Protein AF-A0AAD9MZR1-F1 (afdb_monomer)

Nearest PDB structures (foldseek):
  4uow-assembly1_Z  TM=7.938E-01  e=1.251E-01  Homo sapiens
  2vra-assembly4_D  TM=8.477E-01  e=1.528E-01  Drosophila melanogaster
  5wy8-assembly1_A  TM=8.0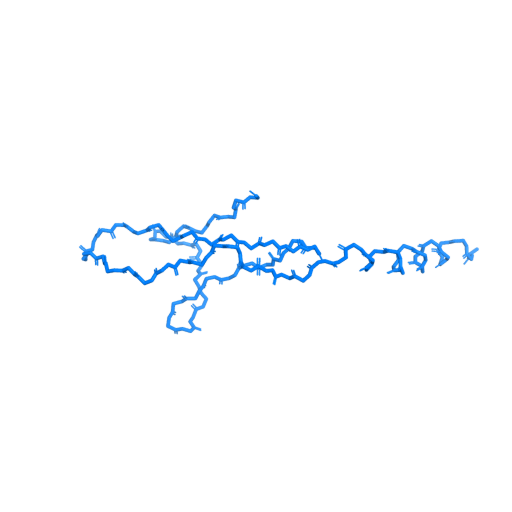57E-01  e=4.437E-01  Homo sapiens

Solvent-accessible surface area (backbone atoms only — not comparable to full-atom values): 5168 Å² total; per-residue (Å²): 141,61,67,68,60,51,51,53,52,53,54,62,67,56,58,61,78,69,51,36,75,76,41,76,78,36,74,63,72,94,76,91,76,64,90,94,63,89,83,85,86,59,74,39,71,47,34,32,73,76,69,88,85,79,54,66,56,94,91,36,78,64,66,76,50,101,90,37,84,83,78,91,79,133

Radius of gyration: 19.32 Å; Cα contacts (8 Å, |Δi|>4): 55; chains: 1; bounding box: 34×28×55 Å

Organism: NCBI:txid53620

pLDDT: mean 81.19, std 11.73, range [57.47, 93.38]

Secondary structure (DSSP, 8-state):
--HHHHHHHHHHHHGGGG-EEEEEEE-PPP----TT-------EEEEESPPPP--EETTEEP--BTTB------

Foldseek 3Di:
DVVVVVVVVVVVVVQCVQWFPKDWPDFFDDDDDDPPDDDDGDTDIDTVVPDDDFDDDPNHTDDDDPRDDDDDDD

Sequence (74 aa):
MCIEFVYLLTLVFLFPLSAKPPKARVIPREQEVQRGKKINLKCKISGRPLPIVRWLKDNKPLVNSGRIRIRNSK

InterPro domains:
  IPR007110 Immunoglobulin-like domain [PS50835] (22-74)
  IPR013098 Immunoglobulin I-set [PF07679] (22-73)
  IPR013783 Immunoglobulin-like fold [G3DSA:2.60.40.10] (17-74)
  IPR036179 Immunoglobulin-like domain superfamily [SSF48726] (21-73)

Mean predicted aligned error: 10.09 Å

Structure (mmCIF, N/CA/C/O backbone):
data_AF-A0AAD9MZR1-F1
#
_entry.id   AF-A0AAD9MZR1-F1
#
loop_
_atom_site.group_PDB
_atom_site.id
_atom_site.type_symbol
_atom_site.label_atom_id
_atom_site.label_alt_id
_atom_site.label_comp_id
_atom_site.label_asym_id
_atom_site.label_entity_id
_atom_site.label_seq_id
_atom_site.pdbx_PDB_ins_code
_atom_site.Cartn_x
_atom_site.Cartn_y
_atom_site.Cartn_z
_atom_site.occupancy
_atom_site.B_iso_or_equiv
_atom_site.auth_seq_id
_atom_site.auth_comp_id
_atom_site.auth_asym_id
_atom_site.auth_atom_id
_atom_site.pdbx_PDB_model_num
ATOM 1 N N . MET A 1 1 ? 13.760 -17.185 -38.726 1.00 60.06 1 MET A N 1
ATOM 2 C CA . MET A 1 1 ? 13.666 -17.449 -37.272 1.00 60.06 1 MET A CA 1
ATOM 3 C C . MET A 1 1 ? 14.549 -16.518 -36.416 1.00 60.06 1 MET A C 1
ATOM 5 O O . MET A 1 1 ? 14.816 -16.854 -35.274 1.00 60.06 1 MET A O 1
ATOM 9 N N . CYS A 1 2 ? 14.962 -15.336 -36.913 1.00 59.97 2 CYS A N 1
ATOM 10 C CA . CYS A 1 2 ? 15.817 -14.395 -36.158 1.00 59.97 2 CYS A CA 1
ATOM 11 C C . CYS A 1 2 ? 15.121 -13.064 -35.814 1.00 59.97 2 CYS A C 1
ATOM 13 O O . CYS A 1 2 ? 15.513 -12.399 -34.864 1.00 59.97 2 CYS A O 1
ATOM 15 N N . ILE A 1 3 ? 14.074 -12.686 -36.557 1.00 59.25 3 ILE A N 1
ATOM 16 C CA . ILE A 1 3 ? 13.417 -11.376 -36.425 1.00 59.25 3 ILE A CA 1
ATOM 17 C C . ILE A 1 3 ? 12.607 -11.282 -35.117 1.00 59.25 3 ILE A C 1
ATOM 19 O O . ILE A 1 3 ? 12.732 -10.294 -34.404 1.00 59.25 3 ILE A O 1
ATOM 23 N N . GLU A 1 4 ? 11.890 -12.338 -34.719 1.00 57.47 4 GLU A N 1
ATOM 24 C CA . GLU A 1 4 ? 11.123 -12.379 -33.456 1.00 57.47 4 GLU A CA 1
ATOM 25 C C . GLU A 1 4 ? 11.994 -12.184 -32.200 1.00 57.47 4 GLU A C 1
ATOM 27 O O . GLU A 1 4 ? 11.619 -11.463 -31.277 1.00 57.47 4 GLU A O 1
ATOM 32 N N . PHE A 1 5 ? 13.201 -12.761 -32.173 1.00 63.19 5 PHE A N 1
ATOM 33 C CA . PHE A 1 5 ? 14.125 -12.608 -31.043 1.00 63.19 5 PHE A CA 1
ATOM 34 C C . PHE A 1 5 ? 14.693 -11.190 -30.940 1.00 63.19 5 PHE A C 1
ATOM 36 O O . PHE A 1 5 ? 14.898 -10.697 -29.834 1.00 63.19 5 PHE A O 1
ATOM 43 N N . VAL A 1 6 ? 14.894 -10.504 -32.068 1.00 67.38 6 VAL A N 1
ATOM 44 C CA . VAL A 1 6 ? 15.321 -9.098 -32.082 1.00 67.38 6 VAL A CA 1
ATOM 45 C C . VAL A 1 6 ? 14.198 -8.193 -31.571 1.00 67.38 6 VAL A C 1
ATOM 47 O O . VAL A 1 6 ? 14.481 -7.296 -30.783 1.00 67.38 6 VAL A O 1
ATOM 50 N N . TYR A 1 7 ? 12.930 -8.452 -31.910 1.00 65.88 7 TYR A N 1
ATOM 51 C CA . TYR A 1 7 ? 11.791 -7.715 -31.339 1.00 65.88 7 TYR A CA 1
ATOM 52 C C . TYR A 1 7 ? 11.623 -7.974 -29.839 1.00 65.88 7 TYR A C 1
ATOM 54 O O . TYR A 1 7 ? 11.454 -7.027 -29.077 1.00 65.88 7 TYR A O 1
ATOM 62 N N . LEU A 1 8 ? 11.744 -9.224 -29.382 1.00 67.25 8 LEU A N 1
ATOM 63 C CA . LEU A 1 8 ? 11.699 -9.546 -27.952 1.00 67.25 8 LEU A CA 1
ATOM 64 C C . LEU A 1 8 ? 12.845 -8.879 -27.177 1.00 67.25 8 LEU A C 1
ATOM 66 O O . LEU A 1 8 ? 12.600 -8.266 -26.143 1.00 67.25 8 LEU A O 1
ATOM 70 N N . LEU A 1 9 ? 14.079 -8.921 -27.688 1.00 62.53 9 LEU A N 1
ATOM 71 C CA . LEU A 1 9 ? 15.226 -8.265 -27.051 1.00 62.53 9 LEU A CA 1
ATOM 72 C C . LEU A 1 9 ? 15.110 -6.730 -27.089 1.00 62.53 9 LEU A C 1
ATOM 74 O O . LEU A 1 9 ? 15.299 -6.079 -26.066 1.00 6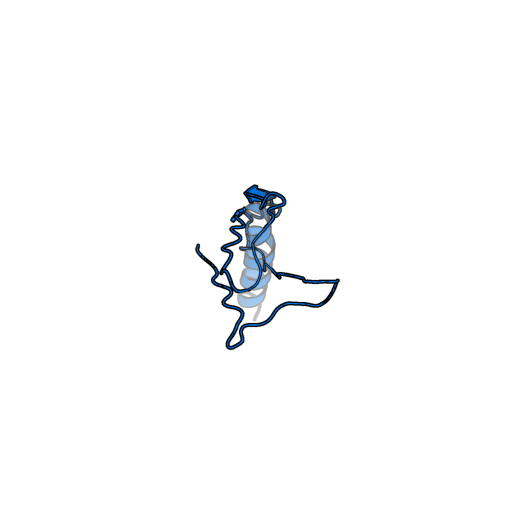2.53 9 LEU A O 1
ATOM 78 N N . THR A 1 10 ? 14.729 -6.124 -28.215 1.00 62.78 10 THR A N 1
ATOM 79 C CA . THR A 1 10 ? 14.559 -4.658 -28.318 1.00 62.78 10 THR A CA 1
ATOM 80 C C . THR A 1 10 ? 13.390 -4.129 -27.475 1.00 62.78 10 THR A C 1
ATOM 82 O O . THR A 1 10 ? 13.536 -3.092 -26.827 1.00 62.78 10 THR A O 1
ATOM 85 N N . LEU A 1 11 ? 12.258 -4.841 -27.392 1.00 62.66 11 LEU A N 1
ATOM 86 C CA . LEU A 1 11 ? 11.123 -4.463 -26.537 1.00 62.66 11 LEU A CA 1
ATOM 87 C C . LEU A 1 11 ? 11.447 -4.601 -25.041 1.00 62.66 11 LEU A C 1
ATOM 89 O O . LEU A 1 11 ? 11.061 -3.734 -24.255 1.00 62.66 11 LEU A O 1
ATOM 93 N N . VAL A 1 12 ? 12.191 -5.641 -24.646 1.00 64.31 12 VAL A N 1
ATOM 94 C CA . VAL A 1 12 ? 12.615 -5.861 -23.251 1.00 64.31 12 VAL A CA 1
ATOM 95 C C . VAL A 1 12 ? 13.643 -4.815 -22.793 1.00 64.31 12 VAL A C 1
ATOM 97 O O . VAL A 1 12 ? 13.592 -4.393 -21.639 1.00 64.31 12 VAL A O 1
ATOM 100 N N . PHE A 1 13 ? 14.523 -4.333 -23.679 1.00 61.44 13 PHE A N 1
ATOM 101 C CA . PHE A 1 13 ? 15.528 -3.306 -23.357 1.00 61.44 13 PHE A CA 1
ATOM 102 C C . PHE A 1 13 ? 15.011 -1.854 -23.419 1.00 61.44 13 PHE A C 1
ATOM 104 O O . PHE A 1 13 ? 15.566 -0.991 -22.740 1.00 61.44 13 PHE A O 1
ATOM 111 N N . LEU A 1 14 ? 13.937 -1.562 -24.165 1.00 59.38 14 LEU A N 1
ATOM 112 C CA . LEU A 1 14 ? 13.336 -0.215 -24.231 1.00 59.38 14 LEU A CA 1
ATOM 113 C C . LEU A 1 14 ? 12.307 0.065 -23.119 1.00 59.38 14 LEU A C 1
ATOM 115 O O . LEU A 1 14 ? 12.176 1.204 -22.668 1.00 59.38 14 LEU A O 1
ATOM 119 N N . PHE A 1 15 ? 11.606 -0.956 -22.620 1.00 58.12 15 PHE A N 1
ATOM 120 C CA . PHE A 1 15 ? 10.637 -0.815 -21.523 1.00 58.12 15 PHE A CA 1
ATOM 121 C C . PHE A 1 15 ? 11.177 -0.240 -20.185 1.00 58.12 15 PHE A C 1
ATOM 123 O O . PHE A 1 15 ? 10.441 0.521 -19.544 1.00 58.12 15 PHE A O 1
ATOM 130 N N . PRO A 1 16 ? 12.413 -0.531 -19.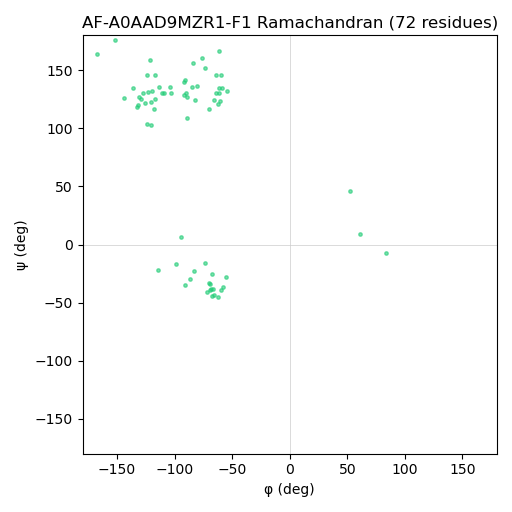720 1.00 60.22 16 PRO A N 1
ATOM 131 C CA . PRO A 1 16 ? 12.887 -0.066 -18.414 1.00 60.22 16 PRO A CA 1
ATOM 132 C C . PRO A 1 16 ? 13.231 1.433 -18.368 1.00 60.22 16 PRO A C 1
ATOM 134 O O . PRO A 1 16 ? 13.280 2.000 -17.280 1.00 60.22 16 PRO A O 1
ATOM 137 N N . LEU A 1 17 ? 13.390 2.123 -19.507 1.00 62.62 17 LEU A N 1
ATOM 138 C CA . LEU A 1 17 ? 13.741 3.555 -19.545 1.00 62.62 17 LEU A CA 1
ATOM 139 C C . LEU A 1 17 ? 12.632 4.487 -19.019 1.00 62.62 17 LEU A C 1
ATOM 141 O O . LEU A 1 17 ? 12.923 5.576 -18.528 1.00 62.62 17 LEU A O 1
ATOM 145 N N . SER A 1 18 ? 11.357 4.079 -19.075 1.00 69.50 18 SER A N 1
ATOM 146 C CA . SER A 1 18 ? 10.246 4.846 -18.475 1.00 69.50 18 SER A CA 1
ATOM 147 C C . SER A 1 18 ? 9.898 4.390 -17.053 1.00 69.50 18 SER A C 1
ATOM 149 O O . SER A 1 18 ? 8.898 4.855 -16.486 1.00 69.50 18 SER A O 1
ATOM 151 N N . ALA A 1 19 ? 10.681 3.474 -16.472 1.00 78.50 19 ALA A N 1
ATOM 152 C CA . ALA A 1 19 ? 10.422 2.967 -15.137 1.00 78.50 19 ALA A CA 1
ATOM 153 C C . ALA A 1 19 ? 10.587 4.095 -14.111 1.00 78.50 19 ALA A C 1
ATOM 155 O O . ALA A 1 19 ? 11.611 4.771 -14.041 1.00 78.50 19 ALA A O 1
ATOM 156 N N . LYS A 1 20 ? 9.544 4.327 -13.314 1.00 85.25 20 LYS A N 1
ATOM 157 C CA . LYS A 1 20 ? 9.551 5.322 -12.238 1.00 85.25 20 LYS A CA 1
ATOM 158 C C . LYS A 1 20 ? 9.371 4.582 -10.923 1.00 85.25 20 LYS A C 1
ATOM 160 O O . LYS A 1 20 ? 8.368 3.870 -10.800 1.00 85.25 20 LYS A O 1
ATOM 165 N N . PRO A 1 21 ? 10.275 4.762 -9.945 1.00 85.69 21 PRO A N 1
ATOM 166 C CA . PRO A 1 21 ? 10.162 4.070 -8.674 1.00 85.69 21 PRO A CA 1
ATOM 167 C C . PRO A 1 21 ? 8.834 4.429 -7.991 1.00 85.69 21 PRO A C 1
ATOM 169 O O . PRO A 1 21 ? 8.346 5.559 -8.135 1.00 85.69 21 PRO A O 1
ATOM 172 N N . PRO A 1 22 ? 8.223 3.481 -7.261 1.00 87.12 22 PRO A N 1
ATOM 173 C CA . PRO A 1 22 ? 6.999 3.742 -6.528 1.00 87.12 22 PRO A CA 1
ATOM 174 C C . PRO A 1 22 ? 7.255 4.805 -5.458 1.00 87.12 22 PRO A C 1
ATOM 176 O O . PRO A 1 22 ? 8.075 4.634 -4.562 1.00 87.12 22 PRO A O 1
ATOM 179 N N . LYS A 1 23 ? 6.524 5.913 -5.545 1.00 88.69 23 LYS A N 1
ATOM 180 C CA . LYS A 1 23 ? 6.553 7.004 -4.575 1.00 88.69 23 LYS A CA 1
ATOM 181 C C . LYS A 1 23 ? 5.165 7.199 -3.988 1.00 88.69 23 LYS A C 1
ATOM 183 O O . LYS A 1 23 ? 4.203 7.455 -4.720 1.00 88.69 23 LYS A O 1
ATOM 188 N N . ALA A 1 24 ? 5.068 7.100 -2.666 1.00 86.88 24 ALA A N 1
ATOM 189 C CA . ALA A 1 24 ? 3.865 7.472 -1.940 1.00 86.88 24 ALA A CA 1
ATOM 190 C C . ALA A 1 24 ? 3.705 8.999 -1.995 1.00 86.88 24 ALA A C 1
ATOM 192 O O . ALA A 1 24 ? 4.560 9.748 -1.533 1.00 86.88 24 ALA A O 1
ATOM 193 N N . ARG A 1 25 ? 2.623 9.460 -2.622 1.00 85.62 25 ARG A N 1
ATOM 194 C CA . ARG A 1 25 ? 2.232 10.876 -2.688 1.00 85.62 25 ARG A CA 1
ATOM 195 C C . ARG A 1 25 ? 1.317 11.263 -1.538 1.00 85.62 25 ARG A C 1
ATOM 197 O O . ARG A 1 25 ? 1.372 12.393 -1.077 1.00 85.62 25 ARG A O 1
ATOM 204 N N . VAL A 1 26 ? 0.456 10.340 -1.116 1.00 87.12 26 VAL A N 1
ATOM 205 C CA . VAL A 1 26 ? -0.464 10.535 0.006 1.00 87.12 26 VAL A CA 1
ATOM 206 C C . VAL A 1 26 ? -0.369 9.313 0.896 1.00 87.12 26 VAL A C 1
ATOM 208 O O . VAL A 1 26 ? -0.665 8.207 0.442 1.00 87.12 26 VAL A O 1
ATOM 211 N N . ILE A 1 27 ? 0.048 9.539 2.136 1.00 86.56 27 ILE A N 1
ATOM 212 C CA . ILE A 1 27 ? 0.112 8.540 3.198 1.00 86.56 27 ILE A CA 1
ATOM 213 C C . ILE A 1 27 ? -1.003 8.895 4.190 1.00 86.56 27 ILE A C 1
ATOM 215 O O . ILE A 1 27 ? -1.125 10.072 4.552 1.00 86.56 27 ILE A O 1
ATOM 219 N N . PRO A 1 28 ? -1.850 7.934 4.591 1.00 85.88 28 PRO A N 1
ATOM 220 C CA . PRO A 1 28 ? -2.852 8.187 5.615 1.00 85.88 28 PRO A CA 1
ATOM 221 C C . PRO A 1 28 ? -2.158 8.572 6.926 1.00 85.88 28 PRO A C 1
ATOM 223 O O . PRO A 1 28 ? -1.186 7.936 7.326 1.00 85.88 28 PRO A O 1
ATOM 226 N N . ARG A 1 29 ? -2.653 9.622 7.582 1.00 87.12 29 ARG A N 1
ATOM 227 C CA . ARG A 1 29 ? -2.218 9.973 8.938 1.00 87.12 29 ARG A CA 1
ATOM 228 C C . ARG A 1 29 ? -2.866 9.029 9.945 1.00 87.12 29 ARG A C 1
ATOM 230 O O . ARG A 1 29 ? -3.883 8.402 9.642 1.00 87.12 29 ARG A O 1
ATOM 237 N N . GLU A 1 30 ? -2.282 8.963 11.133 1.00 87.31 30 GLU A N 1
ATOM 238 C CA . GLU A 1 30 ? -2.918 8.317 12.273 1.00 87.31 30 GLU A CA 1
ATOM 239 C C . GLU A 1 30 ? -4.260 8.996 12.571 1.00 87.31 30 GLU A C 1
ATOM 241 O O . GLU A 1 30 ? -4.380 10.222 12.516 1.00 87.31 30 GLU A O 1
ATOM 246 N N . GLN A 1 31 ? -5.292 8.186 12.796 1.00 85.06 31 GLN A N 1
ATOM 247 C CA . GLN A 1 31 ? -6.646 8.667 13.019 1.00 85.06 31 GLN A CA 1
ATOM 248 C C . GLN A 1 31 ? -7.336 7.785 14.054 1.00 85.06 31 GLN A C 1
ATOM 250 O O . GLN A 1 31 ? -7.463 6.574 13.867 1.00 85.06 31 GLN A O 1
ATOM 255 N N . GLU A 1 32 ? -7.855 8.416 15.100 1.00 88.75 32 GLU A N 1
ATOM 256 C CA . GLU A 1 32 ? -8.720 7.770 16.079 1.00 88.75 32 GLU A CA 1
ATOM 257 C C . GLU A 1 32 ? -10.170 7.776 15.597 1.00 88.75 32 GLU A C 1
ATOM 259 O O . GLU A 1 32 ? -10.681 8.771 15.072 1.00 88.75 32 GLU A O 1
ATOM 264 N N . VAL A 1 33 ? -10.852 6.642 15.750 1.00 87.50 33 VAL A N 1
ATOM 265 C CA . VAL A 1 33 ? -12.244 6.483 15.323 1.00 87.50 33 VAL A CA 1
ATOM 266 C C . VAL A 1 33 ? -13.021 5.752 16.400 1.00 87.50 33 VAL A C 1
ATOM 268 O O . VAL A 1 33 ? -12.579 4.735 16.930 1.00 87.50 33 VAL A O 1
ATOM 271 N N . GLN A 1 34 ? -14.212 6.262 16.702 1.00 92.25 34 GLN A N 1
ATOM 272 C CA . GLN A 1 34 ? -15.099 5.641 17.676 1.00 92.25 34 GLN A CA 1
ATOM 273 C C . GLN A 1 34 ? -15.554 4.250 17.224 1.00 92.25 34 GLN A C 1
ATOM 275 O O . GLN A 1 34 ? -15.804 3.995 16.039 1.00 92.25 34 GLN A O 1
ATOM 280 N N . ARG A 1 35 ? -15.726 3.350 18.195 1.00 88.25 35 ARG A N 1
ATOM 281 C CA . ARG A 1 35 ? -16.172 1.977 17.949 1.00 88.25 35 ARG A CA 1
ATOM 282 C C . ARG A 1 35 ? -17.488 1.964 17.161 1.00 88.25 35 ARG A C 1
ATOM 284 O O . ARG A 1 35 ? -18.433 2.676 17.481 1.00 88.25 35 ARG A O 1
ATOM 291 N N . GLY A 1 36 ? -17.541 1.142 16.113 1.00 87.06 36 GLY A N 1
ATOM 292 C CA . GLY A 1 36 ? -18.722 0.991 15.254 1.00 87.06 36 GLY A CA 1
ATOM 293 C C . GLY A 1 36 ? -18.862 2.044 14.147 1.00 87.06 36 GLY A C 1
ATOM 294 O O . GLY A 1 36 ? -19.706 1.882 13.266 1.00 87.06 36 GLY A O 1
ATOM 295 N N . LYS A 1 37 ? -18.026 3.089 14.127 1.00 89.38 37 LYS A N 1
ATOM 296 C CA . LYS A 1 37 ? -17.974 4.042 13.011 1.00 89.38 37 LYS A CA 1
ATOM 297 C C . LYS A 1 37 ? -17.083 3.514 11.883 1.00 89.38 37 LYS A C 1
ATOM 299 O O . LYS A 1 37 ? -16.209 2.673 12.079 1.00 89.38 37 LYS A O 1
ATOM 304 N N . LYS A 1 38 ? -17.333 4.004 10.667 1.00 88.25 38 LYS A N 1
ATOM 305 C CA . LYS A 1 38 ? -16.553 3.667 9.468 1.00 88.25 38 LYS A CA 1
ATOM 306 C C . LYS A 1 38 ? -15.411 4.670 9.298 1.00 88.25 38 LYS A C 1
ATOM 308 O O . LYS A 1 38 ? -15.623 5.864 9.484 1.00 88.25 38 LYS A O 1
ATOM 313 N N . ILE A 1 39 ? -14.245 4.188 8.876 1.00 89.62 39 ILE A N 1
ATOM 314 C CA . ILE A 1 39 ? -13.083 5.008 8.509 1.00 89.62 39 ILE A CA 1
ATOM 315 C C . ILE A 1 39 ? -12.754 4.816 7.026 1.00 89.62 39 ILE A C 1
ATOM 317 O O . ILE A 1 39 ? -12.930 3.725 6.484 1.00 89.62 39 ILE A O 1
ATOM 321 N N . ASN A 1 40 ? -12.273 5.871 6.368 1.00 89.56 40 ASN A N 1
ATOM 322 C CA . ASN A 1 40 ? -11.800 5.822 4.986 1.00 89.56 40 ASN A CA 1
ATOM 323 C C . ASN A 1 40 ? -10.327 6.237 4.925 1.00 89.56 40 ASN A C 1
ATOM 325 O O . ASN A 1 40 ? -10.016 7.425 4.953 1.00 89.56 40 ASN A O 1
ATOM 329 N N . LEU A 1 41 ? -9.432 5.261 4.785 1.00 90.25 41 LEU A N 1
ATOM 330 C CA . LEU A 1 41 ? -8.004 5.505 4.601 1.00 90.25 41 LEU A CA 1
ATOM 331 C C . LEU A 1 41 ? -7.694 5.641 3.107 1.00 90.25 41 LEU A C 1
ATOM 333 O O . LEU A 1 41 ? -8.053 4.777 2.305 1.00 90.25 41 LEU A O 1
ATOM 337 N N . LYS A 1 42 ? -7.040 6.739 2.721 1.00 88.69 42 LYS A N 1
ATOM 338 C CA . LYS A 1 42 ? -6.636 7.004 1.335 1.00 88.69 42 LYS A CA 1
ATOM 339 C C . LYS A 1 42 ? -5.119 6.929 1.230 1.00 88.69 42 LYS A C 1
ATOM 341 O O . LYS A 1 42 ? -4.416 7.579 1.995 1.00 88.69 42 LYS A O 1
ATOM 346 N N . CYS A 1 43 ? -4.631 6.170 0.256 1.00 88.00 43 CYS A N 1
ATOM 347 C CA . CYS A 1 43 ? -3.219 6.103 -0.091 1.00 88.00 43 CYS A CA 1
ATOM 348 C C . CYS A 1 43 ? -3.080 6.358 -1.592 1.00 88.00 43 CYS A C 1
ATOM 350 O O . CYS A 1 43 ? -3.808 5.762 -2.386 1.00 88.00 43 CYS A O 1
ATOM 352 N N . LYS A 1 44 ? -2.177 7.263 -1.981 1.00 89.00 44 LYS A N 1
ATOM 353 C CA . LYS A 1 44 ? -1.883 7.551 -3.390 1.00 89.00 44 LYS A CA 1
ATOM 354 C C . LYS A 1 44 ? -0.434 7.206 -3.653 1.00 89.00 44 LYS A C 1
ATOM 356 O O . LYS A 1 44 ? 0.454 7.843 -3.094 1.00 89.00 44 LYS A O 1
ATOM 361 N N . ILE A 1 45 ? -0.201 6.232 -4.522 1.00 88.81 45 ILE A N 1
ATOM 362 C CA . ILE A 1 45 ? 1.138 5.789 -4.903 1.00 88.81 45 ILE A CA 1
ATOM 363 C C . ILE A 1 45 ? 1.280 6.003 -6.407 1.00 88.81 45 ILE A C 1
ATOM 365 O O . ILE A 1 45 ? 0.390 5.659 -7.177 1.00 88.81 45 ILE A O 1
ATOM 369 N N . SER A 1 46 ? 2.387 6.609 -6.826 1.00 89.25 46 SER A N 1
ATOM 370 C CA . SER A 1 46 ? 2.731 6.761 -8.239 1.00 89.25 46 SER A CA 1
ATOM 371 C C . SER A 1 46 ? 3.970 5.948 -8.558 1.00 89.25 46 SER A C 1
ATOM 373 O O . SER A 1 46 ? 4.938 6.035 -7.818 1.00 89.25 46 SER A O 1
ATOM 375 N N . GLY A 1 47 ? 3.968 5.228 -9.668 1.00 87.12 47 GLY A N 1
ATOM 376 C CA . GLY A 1 47 ? 5.115 4.478 -10.170 1.00 87.12 47 GLY A CA 1
ATOM 377 C C . GLY A 1 47 ? 4.840 4.035 -11.600 1.00 87.12 47 GLY A C 1
ATOM 378 O O . GLY A 1 47 ? 3.696 4.106 -12.063 1.00 87.12 47 GLY A O 1
ATOM 379 N N . ARG A 1 48 ? 5.888 3.637 -12.315 1.00 86.31 48 ARG A N 1
ATOM 380 C CA . ARG A 1 48 ? 5.783 3.008 -13.633 1.00 86.31 48 ARG A CA 1
ATOM 381 C C . ARG A 1 48 ? 6.673 1.763 -13.636 1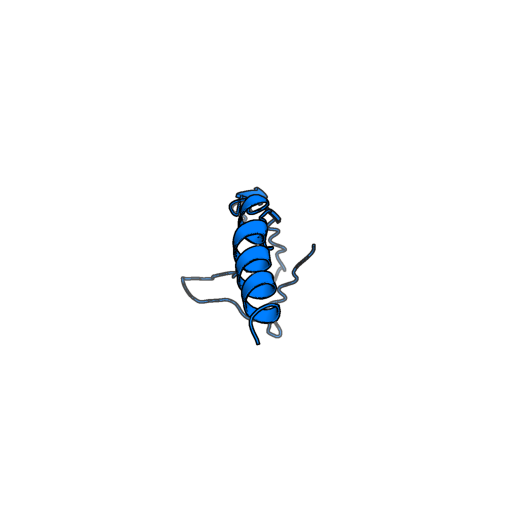.00 86.31 48 ARG A C 1
ATOM 383 O O . ARG A 1 48 ? 7.870 1.937 -13.422 1.00 86.31 48 ARG A O 1
ATOM 390 N N . PRO A 1 49 ? 6.129 0.556 -13.866 1.00 84.94 49 PRO A N 1
ATOM 391 C CA . PRO A 1 49 ? 4.699 0.238 -13.988 1.00 84.94 49 PRO A CA 1
ATOM 392 C C . PRO A 1 49 ? 3.915 0.555 -12.700 1.00 84.94 49 PRO A C 1
ATOM 394 O O . PRO A 1 49 ? 4.500 0.843 -11.656 1.00 84.94 49 PRO A O 1
ATOM 397 N N . LEU A 1 50 ? 2.581 0.577 -12.786 1.00 84.06 50 LEU A N 1
ATOM 398 C CA . LEU A 1 50 ? 1.735 0.925 -11.643 1.00 84.06 50 LEU A CA 1
ATOM 399 C C . LEU A 1 50 ? 1.978 -0.079 -10.495 1.00 84.06 50 LEU A C 1
ATOM 401 O O . LEU A 1 50 ? 1.824 -1.282 -10.713 1.00 84.06 50 LEU A O 1
ATOM 405 N N . PRO A 1 51 ? 2.365 0.374 -9.291 1.00 85.81 51 PRO A N 1
ATOM 406 C CA . PRO A 1 51 ? 2.718 -0.536 -8.211 1.00 85.81 51 PRO A CA 1
ATOM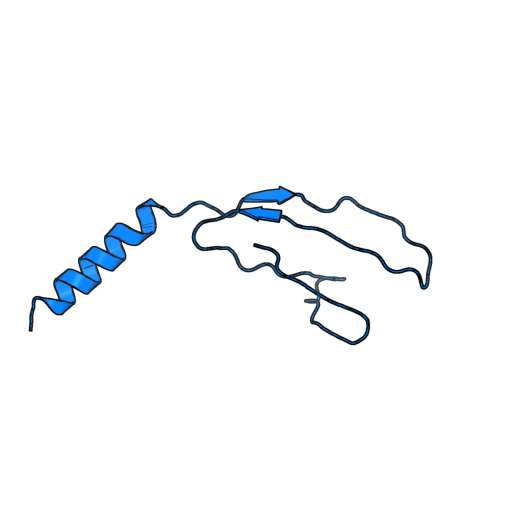 407 C C . PRO A 1 51 ? 1.487 -1.204 -7.599 1.00 85.81 51 PRO A C 1
ATOM 409 O O . PRO A 1 51 ? 0.396 -0.634 -7.551 1.00 85.81 51 PRO A O 1
ATOM 412 N N . ILE A 1 52 ? 1.694 -2.407 -7.067 1.00 85.50 52 ILE A N 1
ATOM 413 C CA . ILE A 1 52 ? 0.673 -3.158 -6.335 1.00 85.50 52 ILE A CA 1
ATOM 414 C C . ILE A 1 52 ? 0.630 -2.652 -4.892 1.00 85.50 52 ILE A C 1
ATOM 416 O O . ILE A 1 52 ? 1.637 -2.671 -4.184 1.00 85.50 52 ILE A O 1
ATOM 420 N N . VAL A 1 53 ? -0.550 -2.230 -4.440 1.00 87.94 53 VAL A N 1
ATOM 421 C CA . VAL A 1 53 ? -0.773 -1.719 -3.081 1.00 87.94 53 VAL A CA 1
ATOM 422 C C . VAL A 1 53 ? -1.454 -2.788 -2.237 1.00 87.94 53 VAL A C 1
ATOM 424 O O . VAL A 1 53 ? -2.472 -3.346 -2.642 1.00 87.94 53 VAL A O 1
ATOM 427 N N . ARG A 1 54 ? -0.910 -3.059 -1.047 1.00 89.44 54 ARG A N 1
ATOM 428 C CA . ARG A 1 54 ? -1.490 -3.978 -0.061 1.00 89.44 54 ARG A CA 1
ATOM 429 C C . ARG A 1 54 ? -1.694 -3.241 1.253 1.00 89.44 54 ARG A C 1
ATOM 431 O O . ARG A 1 54 ? -0.788 -2.564 1.727 1.00 89.44 54 ARG A O 1
ATOM 438 N N . TRP A 1 55 ? -2.886 -3.373 1.822 1.00 90.06 55 TRP A N 1
ATOM 439 C CA . TRP A 1 55 ? -3.198 -2.848 3.148 1.00 90.06 55 TRP A CA 1
ATOM 440 C C . TRP A 1 55 ? -2.934 -3.928 4.187 1.00 90.06 55 TRP A C 1
ATOM 442 O O . TRP A 1 55 ? -3.257 -5.090 3.948 1.00 90.06 55 TRP A O 1
ATOM 452 N N . LEU A 1 56 ? -2.361 -3.551 5.327 1.00 91.06 56 LEU A N 1
ATOM 453 C CA . LEU A 1 56 ? -2.096 -4.462 6.433 1.00 91.06 56 LEU A CA 1
ATOM 454 C C . LEU A 1 56 ? -2.751 -3.938 7.710 1.00 91.06 56 LEU A C 1
ATOM 456 O O . LEU A 1 56 ? -2.808 -2.730 7.932 1.00 91.06 56 LEU A O 1
ATOM 460 N N . LYS A 1 57 ? -3.220 -4.859 8.548 1.00 89.31 57 LYS A N 1
ATOM 461 C CA . LYS A 1 57 ? -3.629 -4.606 9.930 1.00 89.31 57 LYS A CA 1
ATOM 462 C C . LYS A 1 57 ? -2.923 -5.628 10.806 1.00 89.31 57 LYS A C 1
ATOM 464 O O . LYS A 1 57 ? -3.035 -6.820 10.536 1.00 89.31 57 LYS A O 1
ATOM 469 N N . ASP A 1 58 ? -2.192 -5.171 11.816 1.00 90.25 58 ASP A N 1
ATOM 470 C CA . ASP A 1 58 ? -1.452 -6.039 12.745 1.00 90.25 58 ASP A CA 1
ATOM 471 C C . ASP A 1 58 ? -0.539 -7.039 12.002 1.00 90.25 58 ASP A C 1
ATOM 473 O O . ASP A 1 58 ? -0.568 -8.243 12.249 1.00 90.25 58 ASP A O 1
ATOM 477 N N . ASN A 1 59 ? 0.206 -6.545 11.003 1.00 91.75 59 ASN A N 1
ATOM 478 C CA . ASN A 1 59 ? 1.049 -7.323 10.079 1.00 91.75 59 ASN A CA 1
ATOM 479 C C . ASN A 1 59 ? 0.328 -8.371 9.214 1.00 91.75 59 ASN A C 1
ATOM 481 O O . ASN A 1 59 ? 0.978 -9.134 8.500 1.00 91.75 59 ASN A O 1
ATOM 485 N N . LYS A 1 60 ? -1.007 -8.391 9.199 1.00 93.38 60 LYS A N 1
ATOM 486 C CA . LYS A 1 60 ? -1.797 -9.296 8.358 1.00 93.38 60 LYS A CA 1
ATOM 487 C C . LYS A 1 60 ? -2.378 -8.552 7.157 1.00 93.38 60 LYS A C 1
ATOM 489 O O . LYS A 1 60 ? -2.900 -7.448 7.330 1.00 93.38 60 LYS A O 1
ATOM 494 N N . PRO A 1 61 ? -2.320 -9.128 5.943 1.00 91.31 61 PRO A N 1
ATOM 495 C CA . PRO A 1 61 ? -2.903 -8.505 4.766 1.00 91.31 61 PRO A CA 1
ATOM 496 C C . PRO A 1 61 ? -4.421 -8.403 4.919 1.00 91.31 61 PRO A C 1
ATOM 498 O O . PRO A 1 61 ? -5.103 -9.373 5.251 1.00 91.31 61 PRO A O 1
ATOM 501 N N . LEU A 1 62 ? -4.953 -7.215 4.661 1.00 91.50 62 LEU A N 1
ATOM 502 C CA . LEU A 1 62 ? -6.385 -6.996 4.573 1.00 91.50 62 LEU A CA 1
ATOM 503 C C . LEU A 1 62 ? -6.885 -7.425 3.196 1.00 91.50 62 LEU A C 1
ATOM 505 O O . LEU A 1 62 ? -6.295 -7.091 2.168 1.00 91.50 62 LEU A O 1
ATOM 509 N N . VAL A 1 63 ? -8.015 -8.121 3.192 1.00 90.38 63 VAL A N 1
ATOM 510 C CA . VAL A 1 63 ? -8.746 -8.521 1.989 1.00 90.38 63 VAL A CA 1
ATOM 511 C C . VAL A 1 63 ? -10.158 -7.952 2.033 1.00 90.38 63 VAL A C 1
ATOM 513 O O . VAL A 1 63 ? -10.676 -7.608 3.103 1.00 90.38 63 VAL A O 1
ATOM 516 N N . ASN A 1 64 ? -10.790 -7.846 0.866 1.00 90.19 64 ASN A N 1
ATOM 517 C CA . ASN A 1 64 ? -12.182 -7.424 0.803 1.00 90.19 64 ASN A CA 1
ATOM 518 C C . ASN A 1 64 ? -13.065 -8.423 1.562 1.00 90.19 64 ASN A C 1
ATOM 520 O O . ASN A 1 64 ? -12.971 -9.630 1.372 1.00 90.19 64 ASN A O 1
ATOM 524 N N . SER A 1 65 ? -13.915 -7.899 2.437 1.00 89.50 65 SER A N 1
ATOM 525 C CA . SER A 1 65 ? -14.857 -8.661 3.259 1.00 89.50 65 SER A CA 1
ATOM 526 C C . SER A 1 65 ? -16.078 -7.793 3.567 1.00 89.50 65 SER A C 1
ATOM 528 O O . SER A 1 65 ? -16.092 -6.605 3.246 1.00 89.50 65 SER A O 1
ATOM 530 N N . GLY A 1 66 ? -17.095 -8.331 4.248 1.00 88.00 66 GLY A N 1
ATOM 531 C CA . GLY A 1 66 ? -18.295 -7.555 4.596 1.00 88.00 66 GLY A CA 1
ATOM 532 C C . GLY A 1 66 ? -18.010 -6.256 5.373 1.00 88.00 66 GLY A C 1
ATOM 533 O O . GLY A 1 66 ? -18.754 -5.287 5.250 1.00 88.00 66 GLY A O 1
ATOM 534 N N . ARG A 1 67 ? -16.906 -6.199 6.135 1.00 88.31 67 ARG A N 1
ATOM 535 C CA . ARG A 1 67 ? -16.493 -5.008 6.903 1.00 88.31 67 ARG A CA 1
ATOM 536 C C . ARG A 1 67 ? -15.417 -4.163 6.215 1.00 88.31 67 ARG A C 1
AT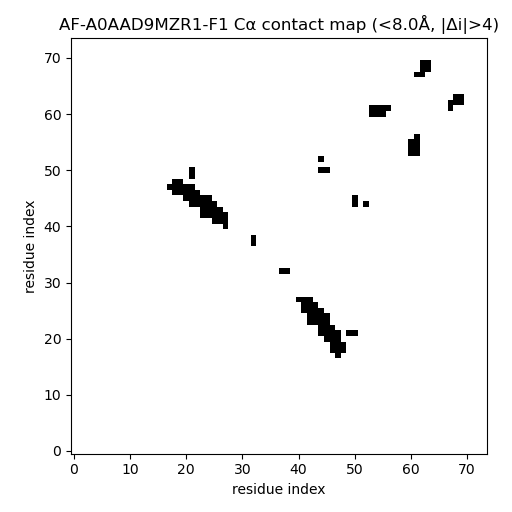OM 538 O O . ARG A 1 67 ? -15.218 -3.018 6.612 1.00 88.31 67 ARG A O 1
ATOM 545 N N . ILE A 1 68 ? -14.714 -4.702 5.218 1.00 90.88 68 ILE A N 1
ATOM 546 C CA . ILE A 1 68 ? -13.514 -4.091 4.630 1.00 90.88 68 ILE A CA 1
ATOM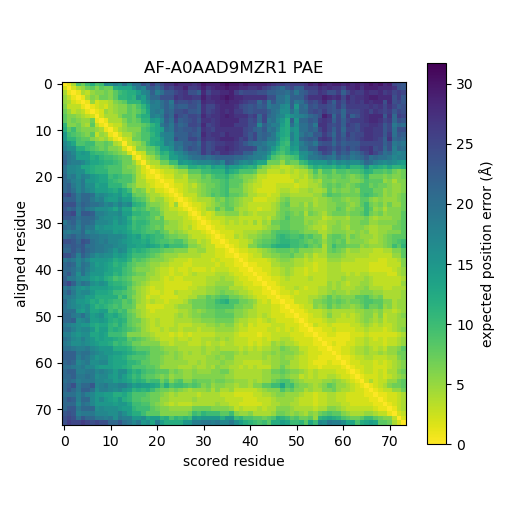 547 C C . ILE A 1 68 ? -13.696 -3.970 3.122 1.00 90.88 68 ILE A C 1
ATOM 549 O O . ILE A 1 68 ? -13.860 -4.969 2.427 1.00 90.88 68 ILE A O 1
ATOM 553 N N . ARG A 1 69 ? -13.608 -2.742 2.600 1.00 90.75 69 ARG A N 1
ATOM 554 C CA . ARG A 1 69 ? -13.690 -2.479 1.160 1.00 90.75 69 ARG A CA 1
ATOM 555 C C . ARG A 1 69 ? -12.457 -1.730 0.670 1.00 90.75 69 ARG A C 1
ATOM 557 O O . ARG A 1 69 ? -12.362 -0.517 0.846 1.00 90.75 69 ARG A O 1
ATOM 564 N N . ILE A 1 70 ? -11.558 -2.445 0.003 1.00 90.81 70 ILE A N 1
ATOM 565 C CA . ILE A 1 70 ? -10.370 -1.885 -0.643 1.00 90.81 70 ILE A CA 1
ATOM 566 C C . ILE A 1 70 ? -10.740 -1.520 -2.083 1.00 90.81 70 ILE A C 1
ATOM 568 O O . ILE A 1 70 ? -11.355 -2.311 -2.801 1.00 90.81 70 ILE A O 1
ATOM 572 N N . ARG A 1 71 ? -10.404 -0.295 -2.497 1.00 87.25 71 ARG A N 1
ATOM 573 C CA . ARG A 1 71 ? -10.627 0.207 -3.858 1.00 87.25 71 ARG A CA 1
ATOM 574 C C . ARG A 1 71 ? -9.349 0.845 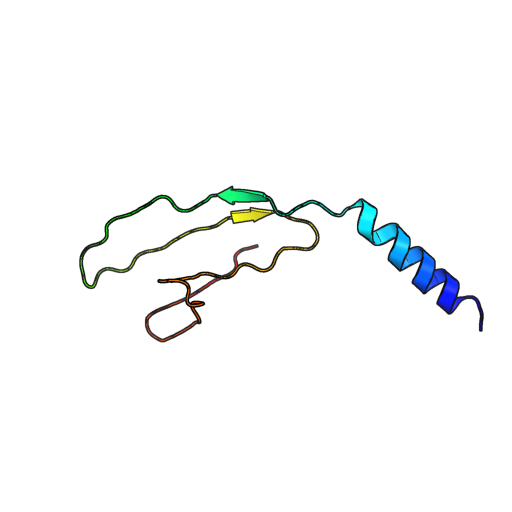-4.379 1.00 87.25 71 ARG A C 1
ATOM 576 O O . ARG A 1 71 ? -8.819 1.748 -3.737 1.00 87.25 71 ARG A O 1
ATOM 583 N N . ASN A 1 72 ? -8.903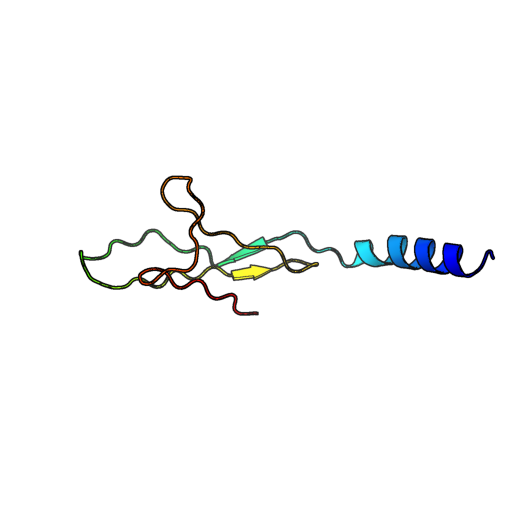 0.406 -5.552 1.00 80.25 72 ASN A N 1
ATOM 584 C CA . ASN A 1 72 ? -7.800 1.033 -6.269 1.00 80.25 72 ASN A CA 1
ATOM 585 C C . ASN A 1 72 ? -8.379 2.120 -7.176 1.00 80.25 72 ASN A C 1
ATOM 587 O O . ASN A 1 72 ? -9.066 1.815 -8.148 1.00 80.25 72 ASN A O 1
ATOM 591 N N . SER A 1 73 ? -8.136 3.383 -6.833 1.00 69.00 73 SER A N 1
ATOM 592 C CA . SER A 1 73 ? -8.395 4.507 -7.736 1.00 69.00 73 SER A CA 1
ATOM 593 C C . SER A 1 73 ? -7.122 4.781 -8.531 1.00 69.00 73 SER A C 1
ATOM 595 O O . SER A 1 73 ? -6.058 4.892 -7.919 1.00 69.00 73 SER A O 1
ATOM 597 N N . LYS A 1 74 ? -7.231 4.851 -9.864 1.00 57.84 74 LYS A N 1
ATOM 598 C CA . LYS A 1 74 ? -6.133 5.273 -10.751 1.00 57.84 74 LYS A CA 1
ATOM 599 C C . LYS A 1 74 ? -5.776 6.745 -10.526 1.00 57.84 74 LYS A C 1
ATOM 601 O O . LYS A 1 74 ? -6.676 7.511 -10.108 1.00 57.84 74 LYS A O 1
#